Protein AF-A0A3B7QBZ0-F1 (afdb_monomer_lite)

Sequence (118 aa):
MKKLTKSIAIILGLGLISITATNAATAKKSHIPEICYLFKSQGLLGEWEEQILISKKKLAYKQAAAYMQKNHGMSEIYDIEELSDIECAVSVDTYDKESLDTFYYKEPKVKPKAKTKA

Radius of gyration: 27.67 Å; chains: 1; bounding box: 87×37×86 Å

pLDDT: mean 71.19, std 18.15, range [40.72, 93.25]

Foldseek 3Di:
DDDDDDDDDDPPPPPPPPPPPPPVVPPPPVDLQWKKKWWWAQDPVRDTAIAIETESDDDDPVRVVVCCCVPVVGDGTPDIDTDDSVRVVCCVVPCVPPDHHYHYDDDPDPDPDPPPDD

Secondary structure (DSSP, 8-state):
---------------------------------PEEEEEEEE-TTS-EEEEEEEESSPPPHHHHHHHHHHHH---EEEEEEE--HHHHHHHHHHHTTTT--EEEPPPP----------

Structure (mmCIF, N/CA/C/O backbone):
data_AF-A0A3B7QBZ0-F1
#
_entry.id   AF-A0A3B7QBZ0-F1
#
loop_
_atom_site.group_PDB
_atom_site.id
_atom_site.type_symbol
_atom_site.label_atom_id
_atom_site.label_alt_id
_atom_site.label_comp_id
_atom_site.label_asym_id
_atom_site.label_entity_id
_atom_site.label_seq_id
_atom_site.pdbx_PDB_ins_code
_atom_site.Cartn_x
_atom_site.Cartn_y
_atom_site.Cartn_z
_atom_site.occupancy
_atom_site.B_iso_or_equiv
_atom_site.auth_seq_id
_atom_site.auth_comp_id
_atom_site.auth_asym_id
_atom_site.auth_atom_id
_atom_site.pdbx_PDB_model_num
ATOM 1 N N . MET A 1 1 ? 61.511 -14.757 -56.567 1.00 40.72 1 MET A N 1
ATOM 2 C CA . MET A 1 1 ? 60.960 -13.388 -56.439 1.00 40.72 1 MET A CA 1
ATOM 3 C C . MET A 1 1 ? 59.732 -13.455 -55.537 1.00 40.72 1 MET A C 1
ATOM 5 O O . MET A 1 1 ? 58.877 -14.301 -55.763 1.00 40.72 1 MET A O 1
ATOM 9 N N . LYS A 1 2 ? 59.743 -12.697 -54.433 1.00 43.78 2 LYS A N 1
ATOM 10 C CA . LYS A 1 2 ? 58.799 -12.792 -53.303 1.00 43.78 2 LYS A CA 1
ATOM 11 C C . LYS A 1 2 ? 57.444 -12.155 -53.649 1.00 43.78 2 LYS A C 1
ATOM 13 O O . LYS A 1 2 ? 57.402 -11.082 -54.240 1.00 43.78 2 LYS A O 1
ATOM 18 N N . LYS A 1 3 ? 56.362 -12.837 -53.261 1.00 51.75 3 LYS A N 1
ATOM 19 C CA . LYS A 1 3 ? 54.961 -12.404 -53.383 1.00 51.75 3 LYS A CA 1
ATOM 20 C C . LYS A 1 3 ? 54.713 -11.161 -52.518 1.00 51.75 3 LYS A C 1
ATOM 22 O O . LYS A 1 3 ? 55.052 -11.174 -51.338 1.00 51.75 3 LYS A O 1
ATOM 27 N N . LEU A 1 4 ? 54.104 -10.125 -53.092 1.00 48.97 4 LEU A N 1
ATOM 28 C CA . LEU A 1 4 ? 53.630 -8.939 -52.375 1.00 48.97 4 LEU A CA 1
ATOM 29 C C . LEU A 1 4 ? 52.115 -9.051 -52.187 1.00 48.97 4 LEU A C 1
ATOM 31 O O . LEU A 1 4 ? 51.333 -8.849 -53.115 1.00 48.97 4 LEU A O 1
ATOM 35 N N . THR A 1 5 ? 51.718 -9.425 -50.976 1.00 55.25 5 THR A N 1
ATOM 36 C CA . THR A 1 5 ? 50.332 -9.451 -50.514 1.00 55.25 5 THR A CA 1
ATOM 37 C C . THR A 1 5 ? 49.872 -8.008 -50.292 1.00 55.25 5 THR A C 1
ATOM 39 O O . THR A 1 5 ? 50.509 -7.264 -49.549 1.00 55.25 5 THR A O 1
ATOM 42 N N . LYS A 1 6 ? 48.789 -7.586 -50.953 1.00 51.25 6 LYS A N 1
ATOM 43 C CA . LYS A 1 6 ? 48.173 -6.269 -50.738 1.00 51.25 6 LYS A CA 1
ATOM 44 C C . LYS A 1 6 ? 47.431 -6.275 -49.398 1.00 51.25 6 LYS A C 1
ATOM 46 O O . LYS A 1 6 ? 46.401 -6.930 -49.278 1.00 51.25 6 LYS A O 1
ATOM 51 N N . SER A 1 7 ? 47.949 -5.553 -48.408 1.00 53.75 7 SER A N 1
ATOM 52 C CA . SER A 1 7 ? 47.247 -5.293 -47.147 1.00 53.75 7 SER A CA 1
ATOM 53 C C . SER A 1 7 ? 46.166 -4.235 -47.366 1.00 53.75 7 SER A C 1
ATOM 55 O O . SER A 1 7 ? 46.468 -3.093 -47.707 1.00 53.75 7 SER A O 1
ATOM 57 N N . ILE A 1 8 ? 44.905 -4.622 -47.188 1.00 60.00 8 ILE A N 1
ATOM 58 C CA . ILE A 1 8 ? 43.752 -3.720 -47.183 1.00 60.00 8 ILE A CA 1
ATOM 59 C C . ILE A 1 8 ? 43.639 -3.146 -45.768 1.00 60.00 8 ILE A C 1
ATOM 61 O O . ILE A 1 8 ? 43.334 -3.870 -44.824 1.00 60.00 8 ILE A O 1
ATOM 65 N N . ALA A 1 9 ? 43.920 -1.853 -45.617 1.00 55.69 9 ALA A N 1
ATOM 66 C CA . ALA A 1 9 ? 43.686 -1.126 -44.377 1.00 55.69 9 ALA A CA 1
ATOM 67 C C . ALA A 1 9 ? 42.205 -0.726 -44.306 1.00 55.69 9 ALA A C 1
ATOM 69 O O . ALA A 1 9 ? 41.751 0.128 -45.065 1.00 55.69 9 ALA A O 1
ATOM 70 N N . ILE A 1 10 ? 41.445 -1.358 -43.410 1.00 58.38 10 ILE A N 1
ATOM 71 C CA . ILE A 1 10 ? 40.079 -0.944 -43.077 1.00 58.38 10 ILE A CA 1
ATOM 72 C C . ILE A 1 10 ? 40.203 0.150 -42.018 1.00 58.38 10 ILE A C 1
ATOM 74 O O . ILE A 1 10 ? 40.493 -0.123 -40.854 1.00 58.38 10 ILE A O 1
ATOM 78 N N . ILE A 1 11 ? 40.028 1.401 -42.437 1.00 61.28 11 ILE A N 1
ATOM 79 C CA . ILE A 1 11 ? 39.933 2.542 -41.528 1.00 61.28 11 ILE A CA 1
ATOM 80 C C . ILE A 1 11 ? 38.543 2.476 -40.888 1.00 61.28 11 ILE A C 1
ATOM 82 O O . ILE A 1 11 ? 37.550 2.894 -41.480 1.00 61.28 11 ILE A O 1
ATOM 86 N N . LEU A 1 12 ? 38.470 1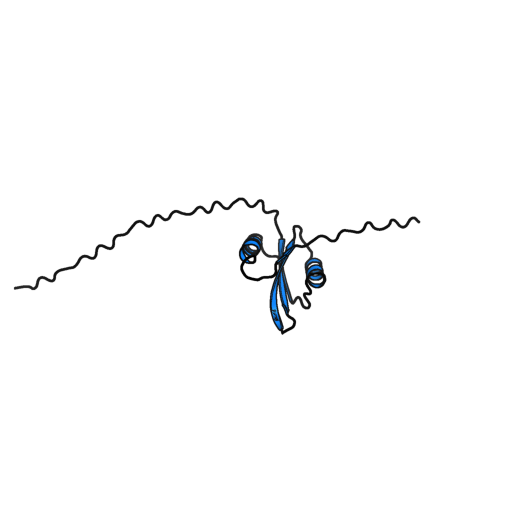.909 -39.683 1.00 53.53 12 LEU A N 1
ATOM 87 C CA . LEU A 1 12 ? 37.331 2.077 -38.785 1.00 53.53 12 LEU A CA 1
ATOM 88 C C . LEU A 1 12 ? 37.295 3.548 -38.370 1.00 53.53 12 LEU A C 1
ATOM 90 O O . LEU A 1 12 ? 38.031 3.979 -37.484 1.00 53.53 12 LEU A O 1
ATOM 94 N N . GLY A 1 13 ? 36.468 4.333 -39.058 1.00 47.66 13 GLY A N 1
ATOM 95 C CA . GLY A 1 13 ? 36.136 5.680 -38.629 1.00 47.66 13 GLY A CA 1
ATOM 96 C C . GLY A 1 13 ? 35.468 5.612 -37.261 1.00 47.66 13 GLY A C 1
ATOM 97 O O . GLY A 1 13 ? 34.294 5.263 -37.163 1.00 47.66 13 GLY A O 1
ATOM 98 N N . LEU A 1 14 ? 36.211 5.953 -36.205 1.00 52.75 14 LEU A N 1
ATOM 99 C CA . LEU A 1 14 ? 35.619 6.379 -34.943 1.00 52.75 14 LEU A CA 1
ATOM 100 C C . LEU A 1 14 ? 34.919 7.715 -35.202 1.00 52.75 14 LEU A C 1
ATOM 102 O O . LEU A 1 14 ? 35.487 8.788 -35.006 1.00 52.75 14 LEU A O 1
ATOM 106 N N . GLY A 1 15 ? 33.679 7.648 -35.683 1.00 46.16 15 GLY A N 1
ATOM 107 C CA . GLY A 1 15 ? 32.754 8.753 -35.514 1.00 46.16 15 GLY A CA 1
ATOM 108 C C . GLY A 1 15 ? 32.613 8.974 -34.016 1.00 46.16 15 GLY A C 1
ATOM 109 O O . GLY A 1 15 ? 32.155 8.077 -33.309 1.00 46.16 15 GLY A O 1
ATOM 110 N N . LEU A 1 16 ? 33.059 10.133 -33.526 1.00 55.50 16 LEU A N 1
ATOM 111 C CA . LEU A 1 16 ? 32.705 10.600 -32.195 1.00 55.50 16 LEU A CA 1
ATOM 112 C C . LEU A 1 16 ? 31.179 10.671 -32.145 1.00 55.50 16 LEU A C 1
ATOM 114 O O . LEU A 1 16 ? 30.575 11.644 -32.592 1.00 55.50 16 LEU A O 1
ATOM 118 N N . ILE A 1 17 ? 30.553 9.620 -31.626 1.00 55.38 17 ILE A N 1
ATOM 119 C CA . ILE A 1 17 ? 29.181 9.706 -31.161 1.00 55.38 17 ILE A CA 1
ATOM 120 C C . ILE A 1 17 ? 29.287 10.606 -29.946 1.00 55.38 17 ILE A C 1
ATOM 122 O O . ILE A 1 17 ? 29.786 10.202 -28.896 1.00 55.38 17 ILE A O 1
ATOM 126 N N . SER A 1 18 ? 28.910 11.864 -30.145 1.00 45.50 18 SER A N 1
ATOM 127 C CA . SER A 1 18 ? 28.674 12.823 -29.087 1.00 45.50 18 SER A CA 1
ATOM 128 C C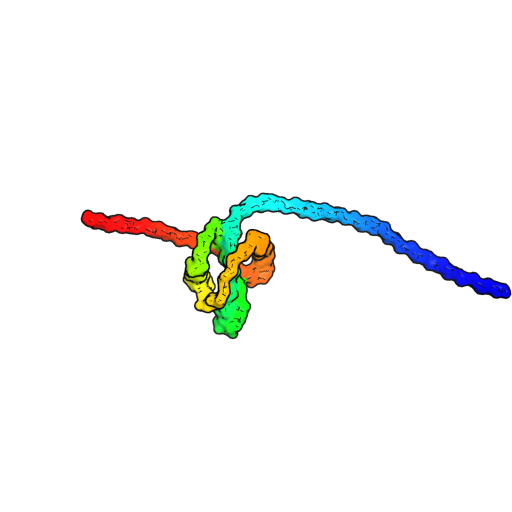 . SER A 1 18 ? 27.828 12.128 -28.031 1.00 45.50 18 SER A C 1
ATOM 130 O O . SER A 1 18 ? 26.628 11.937 -28.215 1.00 45.50 18 SER A O 1
ATOM 132 N N . ILE A 1 19 ? 28.459 11.728 -26.928 1.00 50.69 19 ILE A N 1
ATOM 133 C CA . ILE A 1 19 ? 27.752 11.382 -25.706 1.00 50.69 19 ILE A CA 1
ATOM 134 C C . ILE A 1 19 ? 27.264 12.730 -25.190 1.00 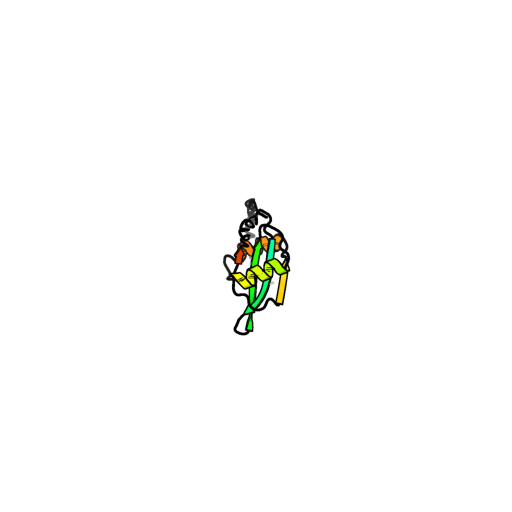50.69 19 ILE A C 1
ATOM 136 O O . ILE A 1 19 ? 27.863 13.348 -24.313 1.00 50.69 19 ILE A O 1
ATOM 140 N N . THR A 1 20 ? 26.210 13.259 -25.810 1.00 47.50 20 THR A N 1
ATOM 141 C CA . THR A 1 20 ? 25.363 14.222 -25.138 1.00 47.50 20 THR A CA 1
ATOM 142 C C . THR A 1 20 ? 24.827 13.445 -23.957 1.00 47.50 20 THR A C 1
ATOM 144 O O . THR A 1 20 ? 23.886 12.665 -24.089 1.00 47.50 20 THR A O 1
ATOM 147 N N . ALA A 1 21 ? 25.489 13.597 -22.814 1.00 44.88 21 ALA A N 1
ATOM 148 C CA . ALA A 1 21 ? 24.853 13.379 -21.543 1.00 44.88 21 ALA A CA 1
ATOM 149 C C . ALA A 1 21 ? 23.615 14.271 -21.587 1.00 44.88 21 ALA A C 1
ATOM 151 O O . ALA A 1 21 ? 23.689 15.484 -21.382 1.00 44.88 21 ALA A O 1
ATOM 152 N N . THR A 1 22 ? 22.476 13.689 -21.957 1.00 45.62 22 THR A N 1
ATOM 153 C CA . THR A 1 22 ? 21.186 14.188 -21.532 1.00 45.62 22 THR A CA 1
ATOM 154 C C . THR A 1 22 ? 21.281 14.172 -20.021 1.00 45.62 22 THR A C 1
ATOM 156 O O . THR A 1 22 ? 20.984 13.177 -19.367 1.00 45.62 22 THR A O 1
ATOM 159 N N . ASN A 1 23 ? 21.744 15.293 -19.469 1.00 45.38 23 ASN A N 1
ATOM 160 C CA . ASN A 1 23 ? 21.270 15.776 -18.197 1.00 45.38 23 ASN A CA 1
ATOM 161 C C . ASN A 1 23 ? 19.766 15.864 -18.418 1.00 45.38 23 ASN A C 1
ATOM 163 O O . ASN A 1 23 ? 19.258 16.880 -18.894 1.00 45.38 23 ASN A O 1
ATOM 167 N N . ALA A 1 24 ? 19.069 14.746 -18.202 1.00 50.19 24 ALA A N 1
ATOM 168 C CA . ALA A 1 24 ? 17.666 14.774 -17.899 1.00 50.19 24 ALA A CA 1
ATOM 169 C C . ALA A 1 24 ? 17.625 15.738 -16.728 1.00 50.19 24 ALA A C 1
ATOM 171 O O . ALA A 1 24 ? 18.077 15.415 -15.630 1.00 50.19 24 ALA A O 1
ATOM 172 N N . ALA A 1 25 ? 17.254 16.984 -17.023 1.00 44.78 25 ALA A N 1
ATOM 173 C CA . ALA A 1 25 ? 16.854 17.928 -16.021 1.00 44.78 25 ALA A CA 1
ATOM 174 C C . ALA A 1 25 ? 15.726 17.188 -15.324 1.00 44.78 25 ALA A C 1
ATOM 176 O O . ALA A 1 25 ? 14.616 17.102 -15.848 1.00 44.78 25 ALA A O 1
ATOM 177 N N . THR A 1 26 ? 16.068 16.525 -14.222 1.00 46.03 26 THR A N 1
ATOM 178 C CA . THR A 1 26 ? 15.124 15.968 -13.285 1.00 46.03 26 THR A CA 1
ATOM 179 C C . THR A 1 26 ? 14.343 17.186 -12.871 1.00 46.03 26 THR A C 1
ATOM 181 O O . THR A 1 26 ? 14.802 18.022 -12.089 1.00 46.03 26 THR A O 1
ATOM 184 N N . ALA A 1 27 ? 13.203 17.369 -13.541 1.00 42.50 27 ALA A N 1
ATOM 185 C CA . ALA A 1 27 ? 12.209 18.323 -13.139 1.00 42.50 27 ALA A CA 1
ATOM 186 C C . ALA A 1 27 ? 12.088 18.089 -11.643 1.00 42.50 27 ALA A C 1
ATOM 188 O O . ALA A 1 27 ? 11.844 16.957 -11.219 1.00 42.50 27 ALA A O 1
ATOM 189 N N . LYS A 1 28 ? 12.387 19.119 -10.846 1.00 41.81 28 LYS A N 1
ATOM 190 C CA . LYS A 1 28 ? 12.110 19.102 -9.417 1.00 41.81 28 LYS A CA 1
ATOM 191 C C . LYS A 1 28 ? 10.596 18.967 -9.304 1.00 41.81 28 LYS A C 1
ATOM 193 O O . LYS A 1 28 ? 9.887 19.961 -9.170 1.00 41.81 28 LYS A O 1
ATOM 198 N N . LYS A 1 29 ? 10.091 17.739 -9.442 1.00 43.94 29 LYS A N 1
ATOM 199 C CA . LYS A 1 29 ? 8.747 17.356 -9.060 1.00 43.94 29 LYS A CA 1
ATOM 200 C C . LYS A 1 29 ? 8.780 17.670 -7.578 1.00 43.94 29 LYS A C 1
ATOM 202 O O . LYS A 1 29 ? 9.582 17.105 -6.838 1.00 43.94 29 LYS A O 1
ATOM 207 N N . SER A 1 30 ? 8.043 18.706 -7.195 1.00 40.88 30 SER A N 1
ATOM 208 C CA . SER A 1 30 ? 7.775 19.066 -5.809 1.00 40.88 30 SER A CA 1
ATOM 209 C C . SER A 1 30 ? 7.023 17.889 -5.189 1.00 40.88 30 SER A C 1
ATOM 211 O O . SER A 1 30 ? 5.809 17.945 -5.001 1.00 40.88 30 SER A O 1
ATOM 213 N N . HIS A 1 31 ? 7.715 16.774 -4.986 1.00 49.59 31 HIS A N 1
ATOM 214 C CA . HIS A 1 31 ? 7.133 15.559 -4.478 1.00 49.59 31 HIS A CA 1
ATOM 215 C C . HIS A 1 31 ? 6.986 15.807 -2.989 1.00 49.59 31 HIS A C 1
ATOM 217 O O . HIS A 1 31 ? 7.949 15.795 -2.225 1.00 49.59 31 HIS A O 1
ATOM 223 N N . ILE A 1 32 ? 5.759 16.116 -2.582 1.00 52.53 32 ILE A N 1
ATOM 224 C CA . ILE A 1 32 ? 5.330 15.802 -1.223 1.00 52.53 32 ILE A CA 1
ATOM 225 C C . ILE A 1 32 ? 5.766 14.342 -1.014 1.00 52.53 32 ILE A C 1
ATOM 227 O O . ILE A 1 32 ? 5.502 13.554 -1.924 1.00 52.53 32 ILE A O 1
ATOM 231 N N . PRO A 1 33 ? 6.482 13.985 0.068 1.00 61.78 33 PRO A N 1
ATOM 232 C CA . PRO A 1 33 ? 6.916 12.610 0.274 1.00 61.78 33 PRO A CA 1
ATOM 233 C C . PRO A 1 33 ? 5.657 11.749 0.344 1.00 61.78 33 PRO A C 1
ATOM 235 O O . PRO A 1 33 ? 4.884 11.810 1.303 1.00 61.78 33 PRO A O 1
ATOM 238 N N . GLU A 1 34 ? 5.382 11.060 -0.754 1.00 77.94 34 GLU A N 1
ATOM 239 C CA . GLU A 1 34 ? 4.308 10.098 -0.838 1.00 77.94 34 GLU A CA 1
ATOM 240 C C . GLU A 1 34 ? 4.881 8.794 -0.302 1.00 77.94 34 GLU A C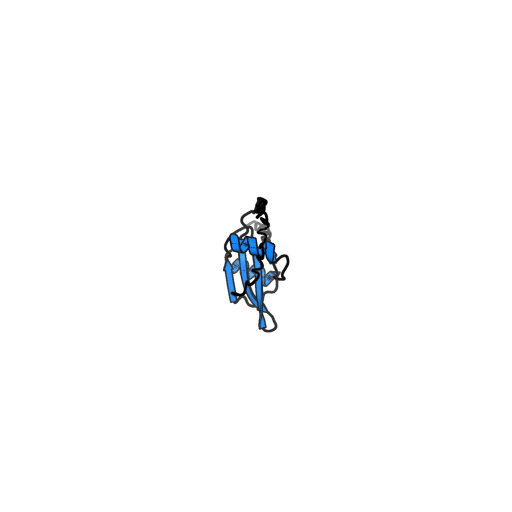 1
ATOM 242 O O . GLU A 1 34 ? 5.996 8.411 -0.639 1.00 77.94 34 GLU A O 1
ATOM 247 N N . ILE A 1 35 ? 4.144 8.157 0.595 1.00 87.62 35 ILE A N 1
ATOM 248 C CA . ILE A 1 35 ? 4.506 6.869 1.167 1.00 87.62 35 ILE A CA 1
ATOM 249 C C . ILE A 1 35 ? 3.722 5.828 0.385 1.00 87.62 35 ILE A C 1
ATOM 251 O O . ILE A 1 35 ? 2.487 5.879 0.364 1.00 87.62 35 ILE A O 1
ATOM 255 N N . CYS A 1 36 ? 4.438 4.910 -0.255 1.00 91.00 36 CYS A N 1
ATOM 256 C CA . CYS A 1 36 ? 3.849 3.811 -1.001 1.00 91.00 36 CYS A CA 1
ATOM 257 C C . CYS A 1 36 ? 3.850 2.537 -0.156 1.00 91.00 36 CYS A C 1
ATOM 259 O O . CYS A 1 36 ? 4.859 2.180 0.450 1.00 91.00 36 CYS A O 1
ATOM 261 N N . TYR A 1 37 ? 2.724 1.835 -0.164 1.00 92.50 3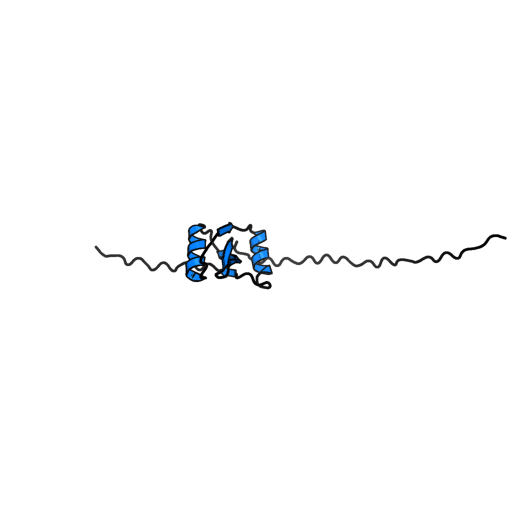7 TYR A N 1
ATOM 262 C CA . TYR A 1 37 ? 2.587 0.496 0.393 1.00 92.50 37 TYR A CA 1
ATOM 263 C C . TYR A 1 37 ? 2.313 -0.478 -0.748 1.00 92.50 37 TYR A C 1
ATOM 265 O O . TYR A 1 37 ? 1.298 -0.328 -1.431 1.00 92.50 37 TYR A O 1
ATOM 273 N N . LEU A 1 38 ? 3.198 -1.448 -0.951 1.00 92.12 38 LEU A N 1
ATOM 274 C CA . LEU A 1 38 ? 3.008 -2.550 -1.886 1.00 92.12 38 LEU A CA 1
ATOM 275 C C . LEU A 1 38 ? 2.252 -3.673 -1.179 1.00 92.12 38 LEU A C 1
ATOM 277 O O . LEU A 1 38 ? 2.659 -4.136 -0.114 1.00 92.12 38 LEU A O 1
ATOM 281 N N . PHE A 1 39 ? 1.150 -4.103 -1.776 1.00 91.81 39 PHE A N 1
ATOM 282 C CA . PHE A 1 39 ? 0.335 -5.215 -1.315 1.00 91.81 39 PHE A CA 1
ATOM 283 C C . PHE A 1 39 ? 0.534 -6.395 -2.243 1.00 91.81 39 PHE A C 1
ATOM 285 O O . PHE A 1 39 ? 0.388 -6.242 -3.454 1.00 91.81 39 PHE A O 1
ATOM 292 N N . LYS A 1 40 ? 0.802 -7.566 -1.664 1.00 90.25 40 LYS A N 1
ATOM 293 C CA . LYS A 1 40 ? 0.748 -8.844 -2.377 1.00 90.25 40 LYS A CA 1
ATOM 294 C C . LYS A 1 40 ? -0.503 -9.581 -1.939 1.00 90.25 40 LYS A C 1
ATOM 296 O O . LYS A 1 40 ? -0.660 -9.904 -0.754 1.00 90.25 40 LYS A O 1
ATOM 301 N N . SER A 1 41 ? -1.392 -9.826 -2.886 1.00 86.81 41 SER A N 1
ATOM 302 C CA . SER A 1 41 ? -2.653 -10.522 -2.658 1.00 86.81 41 SER A CA 1
ATOM 303 C C . SER A 1 41 ? -2.844 -11.667 -3.634 1.00 86.81 41 SER A C 1
ATOM 305 O O . SER A 1 41 ? -2.224 -11.704 -4.695 1.00 86.81 41 SER A O 1
ATOM 307 N N . GLN A 1 42 ? -3.719 -12.596 -3.263 1.00 83.50 42 GLN A N 1
ATOM 308 C CA . GLN A 1 42 ? -4.205 -13.609 -4.186 1.00 83.50 42 GLN A CA 1
ATOM 309 C C . GLN A 1 42 ? -5.569 -13.173 -4.732 1.00 83.50 42 GLN A C 1
ATOM 311 O O . GLN A 1 42 ? -6.486 -12.861 -3.964 1.00 83.50 42 GLN A O 1
ATOM 316 N N . GLY A 1 43 ? -5.669 -13.106 -6.057 1.00 76.00 43 GLY A N 1
ATOM 317 C CA . GLY A 1 43 ? -6.903 -12.855 -6.785 1.00 76.00 43 GLY A CA 1
ATOM 318 C C . GLY A 1 43 ? -7.893 -14.008 -6.629 1.00 76.00 43 GLY A C 1
ATOM 319 O O . GLY A 1 43 ? -7.589 -15.073 -6.082 1.00 76.00 43 GLY A O 1
ATOM 320 N N . LEU A 1 44 ? -9.119 -13.800 -7.109 1.00 75.19 44 LEU A N 1
ATOM 321 C CA . LEU A 1 44 ? -10.220 -14.752 -6.924 1.00 75.19 44 LEU A CA 1
ATOM 322 C C . LEU A 1 44 ? -9.950 -16.117 -7.587 1.00 75.19 44 LEU A C 1
ATOM 324 O O . LEU A 1 44 ? -10.500 -17.129 -7.152 1.00 75.19 44 LEU A O 1
ATOM 328 N N . LEU A 1 45 ? -9.131 -16.154 -8.641 1.00 81.62 45 LEU A N 1
ATOM 329 C CA . LEU A 1 45 ? -8.786 -17.361 -9.395 1.00 81.62 45 LEU A CA 1
ATOM 330 C C . LEU A 1 45 ? -7.433 -17.955 -8.967 1.00 81.62 45 LEU A C 1
ATOM 332 O O . LEU A 1 45 ? -6.972 -18.925 -9.574 1.00 81.62 45 LEU A O 1
ATOM 336 N N . GLY A 1 46 ? -6.821 -17.430 -7.903 1.00 78.88 46 GLY A N 1
ATOM 337 C CA . GLY A 1 46 ? -5.548 -17.906 -7.370 1.00 78.88 46 GLY A CA 1
ATOM 338 C C . GLY A 1 46 ? -4.311 -17.221 -7.959 1.00 78.88 46 GLY A C 1
ATOM 339 O O . GLY A 1 46 ? -3.191 -17.610 -7.618 1.00 78.88 46 GLY A O 1
ATOM 340 N N . GLU A 1 47 ? -4.486 -16.233 -8.832 1.00 83.56 47 GLU A N 1
ATOM 341 C CA . GLU A 1 47 ? -3.427 -15.405 -9.402 1.00 83.56 47 GLU A CA 1
ATOM 342 C C . GLU A 1 47 ? -2.777 -14.507 -8.342 1.00 83.56 47 GLU A C 1
ATOM 344 O O . GLU A 1 47 ? -3.434 -14.049 -7.412 1.00 83.56 47 GLU A O 1
ATOM 349 N N . TRP A 1 48 ? -1.472 -14.265 -8.466 1.00 85.44 48 TRP A N 1
ATOM 350 C CA . TRP A 1 48 ? -0.791 -13.294 -7.613 1.00 85.44 48 TRP A CA 1
ATOM 351 C C . TRP A 1 48 ? -0.970 -11.894 -8.186 1.00 85.44 48 TRP A C 1
ATOM 353 O O . TRP A 1 48 ? -0.661 -11.661 -9.354 1.00 85.44 48 TRP A O 1
ATOM 363 N N . GLU A 1 49 ? -1.432 -10.977 -7.346 1.00 85.00 49 GLU A N 1
ATOM 364 C CA . GLU A 1 49 ? -1.620 -9.573 -7.685 1.00 85.00 49 GLU A CA 1
ATOM 365 C C . GLU A 1 49 ? -0.758 -8.687 -6.794 1.00 85.00 49 GLU A C 1
ATOM 367 O O . GLU A 1 49 ? -0.669 -8.882 -5.576 1.00 85.00 49 GLU A O 1
ATOM 372 N N . GLU A 1 50 ? -0.155 -7.684 -7.423 1.00 87.50 50 GLU A N 1
ATOM 373 C CA . GLU A 1 50 ? 0.568 -6.619 -6.750 1.00 87.50 50 GLU A CA 1
ATOM 374 C C . GLU A 1 50 ? -0.202 -5.313 -6.929 1.00 87.50 50 GLU A C 1
ATOM 376 O O . GLU A 1 50 ? -0.577 -4.937 -8.037 1.00 87.50 50 GLU A O 1
ATOM 381 N N . GLN A 1 51 ? -0.480 -4.623 -5.829 1.00 88.19 51 GLN A N 1
ATOM 382 C CA . GLN A 1 51 ? -1.224 -3.364 -5.855 1.00 88.19 51 GLN A CA 1
ATOM 383 C C . GLN A 1 51 ? -0.548 -2.346 -4.950 1.00 88.19 51 GLN A C 1
ATOM 385 O O . GLN A 1 51 ? 0.013 -2.699 -3.911 1.00 88.19 51 GLN A O 1
ATOM 390 N N . ILE A 1 52 ? -0.609 -1.069 -5.319 1.00 90.31 52 ILE A N 1
ATOM 391 C CA . ILE A 1 52 ? 0.096 -0.012 -4.590 1.00 90.31 52 ILE A CA 1
ATOM 392 C C . ILE A 1 52 ? -0.904 0.963 -3.985 1.00 90.31 52 ILE A C 1
ATOM 394 O O . ILE A 1 52 ? -1.757 1.513 -4.679 1.00 90.31 52 ILE A O 1
ATOM 398 N N . LEU A 1 53 ? -0.762 1.233 -2.687 1.00 91.75 53 LEU A N 1
ATOM 399 C CA . LEU A 1 53 ? -1.452 2.329 -2.012 1.00 91.75 53 LEU A CA 1
ATOM 400 C C . LEU A 1 53 ? -0.489 3.483 -1.753 1.00 91.75 53 LEU A C 1
ATOM 402 O O . LEU A 1 53 ? 0.474 3.346 -1.002 1.00 91.75 53 LEU A O 1
ATOM 406 N N . ILE A 1 54 ? -0.821 4.651 -2.282 1.00 90.69 54 ILE A N 1
ATOM 407 C CA . ILE A 1 54 ? -0.085 5.896 -2.094 1.00 90.69 54 ILE A CA 1
ATOM 408 C C . ILE A 1 54 ? -0.770 6.732 -1.015 1.00 90.69 54 ILE A C 1
ATOM 410 O O . ILE A 1 54 ? -1.970 7.013 -1.086 1.00 90.69 54 ILE A O 1
ATOM 414 N N . SER A 1 55 ? -0.014 7.184 -0.018 1.00 89.94 55 SER A N 1
ATOM 415 C CA . SER A 1 55 ? -0.510 8.039 1.060 1.00 89.94 55 SER A CA 1
ATOM 416 C C . SER A 1 55 ? 0.395 9.242 1.299 1.00 89.94 55 SER A C 1
ATOM 418 O O . SER A 1 55 ? 1.613 9.140 1.312 1.00 89.94 55 SER A O 1
ATOM 420 N N . LYS A 1 56 ? -0.206 10.397 1.601 1.00 87.44 56 LYS A N 1
ATOM 421 C CA . LYS A 1 56 ? 0.529 11.609 2.020 1.00 87.44 56 LYS A CA 1
ATOM 422 C C . LYS A 1 56 ? 0.971 11.582 3.487 1.00 87.44 56 LYS A C 1
ATOM 424 O O . LYS A 1 56 ? 1.590 12.528 3.964 1.00 87.44 56 LYS A O 1
ATOM 429 N N . LYS A 1 57 ? 0.583 10.546 4.233 1.00 87.44 57 LYS A N 1
ATOM 430 C CA . LYS A 1 57 ? 0.943 10.355 5.641 1.00 87.44 57 LYS A CA 1
ATOM 431 C C . LYS A 1 57 ? 1.200 8.891 5.947 1.00 87.44 57 LYS A C 1
ATOM 433 O O . LYS A 1 57 ? 0.604 8.014 5.323 1.00 87.44 57 LYS A O 1
ATOM 438 N N . LYS A 1 58 ? 2.009 8.636 6.972 1.00 89.56 58 LYS A N 1
ATOM 439 C CA . LYS A 1 58 ? 2.280 7.272 7.415 1.00 89.56 58 LYS A CA 1
ATOM 440 C C . LYS A 1 58 ? 1.007 6.642 7.974 1.00 89.56 58 LYS A C 1
ATOM 442 O O . LYS A 1 58 ? 0.354 7.205 8.856 1.00 89.56 58 LYS A O 1
ATOM 447 N N . LEU A 1 59 ? 0.646 5.490 7.428 1.00 90.06 59 LEU A N 1
ATOM 448 C CA . LEU A 1 59 ? -0.449 4.649 7.884 1.00 90.06 59 LEU A CA 1
ATOM 449 C C . LEU A 1 59 ? 0.133 3.481 8.677 1.00 90.06 59 LEU A C 1
ATOM 451 O O . LEU A 1 59 ? 1.207 2.972 8.367 1.00 90.06 59 LEU A O 1
ATOM 455 N N . ALA A 1 60 ? -0.594 3.016 9.689 1.00 93.12 60 ALA A N 1
ATOM 456 C CA . ALA A 1 60 ? -0.321 1.688 10.221 1.00 93.12 60 ALA A CA 1
ATOM 457 C C . ALA A 1 60 ? -0.701 0.643 9.159 1.00 93.12 60 ALA A C 1
ATOM 459 O O . ALA A 1 60 ? -1.731 0.801 8.502 1.00 93.12 60 ALA A O 1
ATOM 460 N N . TYR A 1 61 ? 0.041 -0.461 9.043 1.00 92.38 61 TYR A N 1
ATOM 461 C CA . TYR A 1 61 ? -0.263 -1.509 8.054 1.00 92.38 61 TYR A CA 1
ATOM 462 C C . TYR A 1 61 ? -1.700 -2.029 8.150 1.00 92.38 61 TYR A C 1
ATOM 464 O O . TYR A 1 61 ? -2.370 -2.182 7.137 1.00 92.38 61 TYR A O 1
ATOM 472 N N . LYS A 1 62 ? -2.243 -2.170 9.367 1.00 92.00 62 LYS A N 1
ATOM 473 C CA . LYS A 1 62 ? -3.657 -2.535 9.571 1.00 92.00 62 LYS A CA 1
ATOM 474 C C . LYS A 1 62 ? -4.638 -1.525 8.968 1.00 92.00 62 LYS A C 1
ATOM 476 O O . LYS A 1 62 ? -5.695 -1.910 8.487 1.00 92.00 62 LYS A O 1
ATOM 481 N N . GLN A 1 63 ? -4.308 -0.236 9.014 1.00 92.81 63 GLN A N 1
ATOM 482 C CA . GLN A 1 63 ? -5.139 0.821 8.440 1.00 92.81 63 GLN A CA 1
ATOM 483 C C . GLN A 1 63 ? -5.052 0.827 6.913 1.00 92.81 63 GLN A C 1
ATOM 485 O O . GLN A 1 63 ? -6.076 0.993 6.255 1.00 92.81 63 GLN A O 1
ATOM 490 N N . ALA A 1 64 ? -3.850 0.638 6.366 1.00 92.56 64 ALA A N 1
ATOM 491 C CA . ALA A 1 64 ? -3.628 0.533 4.930 1.00 92.56 64 ALA A CA 1
ATOM 492 C C . ALA A 1 64 ? -4.358 -0.697 4.352 1.00 92.56 64 ALA A C 1
ATOM 494 O O . ALA A 1 64 ? -5.146 -0.559 3.421 1.00 92.56 64 ALA A O 1
ATOM 495 N N . ALA A 1 65 ? -4.215 -1.858 4.998 1.00 92.19 65 ALA A N 1
ATOM 496 C CA . ALA A 1 65 ? -4.944 -3.081 4.671 1.00 92.19 65 ALA A CA 1
ATOM 497 C C . ALA A 1 65 ? -6.462 -2.883 4.717 1.00 92.19 65 ALA A C 1
ATOM 499 O O . ALA A 1 65 ? -7.145 -3.117 3.727 1.00 92.19 65 ALA A O 1
ATOM 500 N N . ALA A 1 66 ? -6.997 -2.377 5.833 1.00 92.19 66 ALA A N 1
ATOM 501 C CA . ALA A 1 66 ? -8.436 -2.166 5.975 1.00 92.19 66 ALA A CA 1
ATOM 502 C C . ALA A 1 66 ? -8.999 -1.210 4.911 1.00 92.19 66 ALA A C 1
ATOM 504 O O . ALA A 1 66 ? -10.145 -1.367 4.488 1.00 92.19 66 ALA A O 1
ATOM 505 N N . TYR A 1 67 ? -8.210 -0.221 4.478 1.00 92.56 67 TYR A N 1
ATOM 506 C CA . TYR A 1 67 ? -8.581 0.652 3.370 1.00 92.56 67 TYR A CA 1
ATOM 507 C C . TYR A 1 67 ? -8.667 -0.129 2.056 1.00 92.56 67 TYR A C 1
ATOM 509 O O . TYR A 1 67 ? -9.707 -0.085 1.404 1.00 92.56 67 TYR A O 1
ATOM 517 N N . MET A 1 68 ? -7.623 -0.884 1.705 1.00 90.62 68 MET A N 1
ATOM 518 C CA . MET A 1 68 ? -7.578 -1.685 0.476 1.00 90.62 68 MET A CA 1
ATOM 519 C C . MET A 1 68 ? -8.708 -2.716 0.410 1.00 90.62 68 MET A C 1
ATOM 521 O O . MET A 1 68 ? -9.451 -2.758 -0.568 1.00 90.62 68 MET A O 1
ATOM 525 N N . GLN A 1 69 ? -8.935 -3.465 1.488 1.00 90.38 69 GLN A N 1
ATOM 526 C CA . GLN A 1 69 ? -10.008 -4.462 1.552 1.00 90.38 69 GLN A CA 1
ATOM 527 C C . GLN A 1 69 ? -11.394 -3.825 1.378 1.00 90.38 69 GLN A C 1
ATOM 529 O O . GLN A 1 69 ? -12.232 -4.313 0.623 1.00 90.38 69 GLN A O 1
ATOM 534 N N . LYS A 1 70 ? -11.646 -2.697 2.055 1.00 90.38 70 LYS A N 1
ATOM 535 C CA . LYS A 1 70 ? -12.959 -2.038 2.042 1.00 90.38 70 LYS A CA 1
ATOM 536 C C . LYS A 1 70 ? -13.260 -1.318 0.729 1.00 90.38 70 LYS A C 1
ATOM 538 O O . LYS A 1 70 ? -14.418 -1.274 0.316 1.00 90.38 70 LYS A O 1
ATOM 543 N N . ASN A 1 71 ? -12.258 -0.676 0.140 1.00 88.81 71 ASN A N 1
ATOM 544 C CA . ASN A 1 71 ? -12.454 0.254 -0.969 1.00 88.81 71 ASN A CA 1
ATOM 545 C C . ASN A 1 71 ? -12.103 -0.346 -2.330 1.00 88.81 71 ASN A C 1
ATOM 547 O O . ASN A 1 71 ? -12.611 0.147 -3.335 1.00 88.81 71 ASN A O 1
ATOM 551 N N . HIS A 1 72 ? -11.266 -1.381 -2.352 1.00 85.94 72 HIS A N 1
ATOM 552 C CA . HIS A 1 72 ? -10.709 -1.959 -3.573 1.00 85.94 72 HIS A CA 1
ATOM 553 C C . HIS A 1 72 ? -10.936 -3.475 -3.672 1.00 85.94 72 HIS A C 1
ATOM 555 O O . HIS A 1 72 ? -10.482 -4.095 -4.620 1.00 85.94 72 HIS A O 1
ATOM 561 N N . GLY A 1 73 ? -11.692 -4.072 -2.740 1.00 81.31 73 GLY A N 1
ATOM 562 C CA . GLY A 1 73 ? -12.156 -5.459 -2.860 1.00 81.31 73 GLY A CA 1
ATOM 563 C C . GLY A 1 73 ? -11.071 -6.517 -2.657 1.00 81.31 73 GLY A C 1
ATOM 564 O O . GLY A 1 73 ? -11.298 -7.678 -2.974 1.00 81.31 73 GLY A O 1
ATOM 565 N N . MET A 1 74 ? -9.918 -6.131 -2.109 1.00 83.06 74 MET A N 1
ATOM 566 C CA . MET A 1 74 ? -8.815 -7.044 -1.829 1.00 83.06 74 MET A CA 1
ATOM 567 C C . MET A 1 74 ? -9.225 -8.040 -0.736 1.00 83.06 74 MET A C 1
ATOM 569 O O . MET A 1 74 ? -9.472 -7.647 0.404 1.00 83.06 74 MET A O 1
ATOM 573 N N . SER A 1 75 ? -9.349 -9.320 -1.075 1.00 72.81 75 SER A N 1
ATOM 574 C CA . SER A 1 75 ? -9.866 -10.353 -0.168 1.00 72.81 75 SER A CA 1
ATOM 575 C C . SER A 1 75 ? -8.794 -10.907 0.768 1.00 72.81 75 SER A C 1
ATOM 577 O O . SER A 1 75 ? -9.031 -11.001 1.973 1.00 72.81 75 SER A O 1
ATOM 579 N N . GLU A 1 76 ? -7.604 -11.214 0.247 1.00 81.62 76 GLU A N 1
ATOM 580 C CA . GLU A 1 76 ? -6.533 -11.864 1.009 1.00 81.62 76 GLU A CA 1
ATOM 581 C C . GLU A 1 76 ? -5.198 -11.147 0.811 1.00 81.62 76 GLU A C 1
ATOM 583 O O . GLU A 1 76 ? -4.569 -11.235 -0.239 1.00 81.62 76 GLU A O 1
ATOM 588 N N . ILE A 1 77 ? -4.776 -10.415 1.845 1.00 86.62 77 ILE A N 1
ATOM 589 C CA . ILE A 1 77 ? -3.478 -9.738 1.888 1.00 86.62 77 ILE A CA 1
ATOM 590 C C . ILE A 1 77 ? -2.478 -10.680 2.543 1.00 86.62 77 ILE A C 1
ATOM 592 O O . ILE A 1 77 ? -2.613 -10.987 3.730 1.00 86.62 77 ILE A O 1
ATOM 596 N N . TYR A 1 78 ? -1.472 -11.100 1.784 1.00 88.06 78 TYR A N 1
ATOM 597 C CA . TYR A 1 78 ? -0.404 -11.972 2.270 1.00 88.06 78 TYR A CA 1
ATOM 598 C C . TYR A 1 78 ? 0.779 -11.179 2.795 1.00 88.06 78 TYR A C 1
ATOM 600 O O . TYR A 1 78 ? 1.407 -11.590 3.769 1.00 88.06 78 TYR A O 1
ATOM 608 N N . ASP A 1 79 ? 1.065 -10.045 2.160 1.00 92.31 79 ASP A N 1
ATOM 609 C CA . ASP A 1 79 ? 2.196 -9.211 2.524 1.00 92.31 79 ASP A CA 1
ATOM 610 C C . ASP A 1 79 ? 1.916 -7.729 2.269 1.00 92.31 79 ASP A C 1
ATOM 612 O O . ASP A 1 79 ? 1.134 -7.366 1.381 1.00 92.31 79 ASP A O 1
ATOM 616 N N . ILE A 1 80 ? 2.545 -6.888 3.089 1.00 92.75 80 ILE A N 1
ATOM 617 C CA . ILE A 1 80 ? 2.492 -5.430 2.995 1.00 92.75 80 ILE A CA 1
ATOM 618 C C . ILE A 1 80 ? 3.897 -4.893 3.228 1.00 92.75 80 ILE A C 1
ATOM 620 O O . ILE A 1 80 ? 4.443 -5.017 4.326 1.00 92.75 80 ILE A O 1
ATOM 624 N N . GLU A 1 81 ? 4.429 -4.210 2.226 1.00 93.25 81 GLU A N 1
ATOM 625 C CA . GLU A 1 81 ? 5.758 -3.612 2.265 1.00 93.25 81 GLU A CA 1
ATOM 626 C C . GLU A 1 81 ? 5.658 -2.090 2.105 1.00 93.25 81 GLU A C 1
ATOM 628 O O . GLU A 1 81 ? 4.986 -1.593 1.205 1.00 93.25 81 GLU A O 1
ATOM 633 N N . GLU A 1 82 ? 6.297 -1.329 2.998 1.00 92.06 82 GLU A N 1
ATOM 634 C CA . GLU A 1 82 ? 6.491 0.113 2.804 1.00 92.06 82 GLU A CA 1
ATOM 635 C C . GLU A 1 82 ? 7.694 0.304 1.880 1.00 92.06 82 GLU A C 1
ATOM 637 O O . GLU A 1 82 ? 8.814 -0.045 2.250 1.00 92.06 82 GLU A O 1
ATOM 642 N N . LEU A 1 83 ? 7.457 0.841 0.684 1.00 89.69 83 LEU A N 1
ATOM 643 C CA . LEU A 1 83 ? 8.510 1.059 -0.303 1.00 89.69 83 LEU A CA 1
ATOM 644 C C . LEU A 1 83 ? 9.396 2.236 0.106 1.00 89.69 83 LEU A C 1
ATOM 646 O O . LEU A 1 83 ? 8.916 3.221 0.678 1.00 89.69 83 LEU A O 1
ATOM 650 N N . SER A 1 84 ? 10.679 2.171 -0.248 1.00 86.00 84 SER A N 1
ATOM 651 C CA . SER A 1 84 ? 11.571 3.323 -0.105 1.00 86.00 84 SER A CA 1
ATOM 652 C C . SER A 1 84 ? 11.129 4.491 -0.996 1.00 86.00 84 SER A C 1
ATOM 654 O O . SER A 1 84 ? 10.434 4.301 -1.992 1.00 86.00 84 SER A O 1
ATOM 656 N N . ASP A 1 85 ? 11.579 5.712 -0.691 1.00 81.12 85 ASP A N 1
ATOM 657 C CA . ASP A 1 85 ? 11.245 6.907 -1.484 1.00 81.12 85 ASP A CA 1
ATOM 658 C C . ASP A 1 85 ? 11.582 6.741 -2.978 1.00 81.12 85 ASP A C 1
ATOM 660 O O . ASP A 1 85 ? 10.846 7.209 -3.848 1.00 81.12 85 ASP A O 1
ATOM 664 N N . ILE A 1 86 ? 12.692 6.053 -3.279 1.00 78.88 86 ILE A N 1
ATOM 665 C CA . ILE A 1 86 ? 13.144 5.791 -4.652 1.00 78.88 86 ILE A CA 1
ATOM 666 C C . ILE A 1 86 ? 12.211 4.786 -5.328 1.00 78.88 86 ILE A C 1
ATOM 668 O O . ILE A 1 86 ? 11.747 5.037 -6.439 1.00 78.88 86 ILE A O 1
ATOM 672 N N . GLU A 1 87 ? 11.909 3.670 -4.664 1.00 81.75 87 GLU A N 1
ATOM 673 C CA . GLU A 1 87 ? 11.005 2.646 -5.196 1.00 81.75 87 GLU A CA 1
ATOM 674 C C . GLU A 1 87 ? 9.592 3.192 -5.375 1.00 81.75 87 GLU A C 1
ATOM 676 O O . GLU A 1 87 ? 8.974 2.931 -6.400 1.00 81.75 87 GLU A O 1
ATOM 681 N N . CYS A 1 88 ? 9.103 4.008 -4.441 1.00 82.19 88 CYS A N 1
ATOM 682 C CA . CYS A 1 88 ? 7.814 4.682 -4.540 1.00 82.19 88 CYS A CA 1
ATOM 683 C C . CYS A 1 88 ? 7.778 5.638 -5.741 1.00 82.19 88 CYS A C 1
ATOM 685 O O . CYS A 1 88 ? 6.863 5.552 -6.555 1.00 82.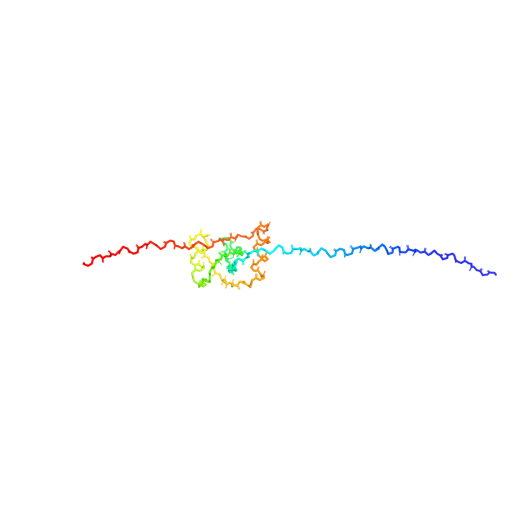19 88 CYS A O 1
ATOM 687 N N . ALA A 1 89 ? 8.796 6.486 -5.926 1.00 76.25 89 ALA A N 1
ATOM 688 C CA . ALA A 1 89 ? 8.853 7.414 -7.060 1.00 76.25 89 ALA A CA 1
ATOM 689 C C . ALA A 1 89 ? 8.894 6.689 -8.416 1.00 76.25 89 ALA A C 1
ATOM 691 O O . ALA A 1 89 ? 8.162 7.057 -9.337 1.00 76.25 89 ALA A O 1
ATOM 692 N N . VAL A 1 90 ? 9.709 5.634 -8.530 1.00 73.06 90 VAL A N 1
ATOM 693 C CA . VAL A 1 90 ? 9.772 4.800 -9.741 1.00 73.06 90 VAL A CA 1
ATOM 694 C C . VAL A 1 90 ? 8.440 4.099 -9.966 1.00 73.06 90 VAL A C 1
ATOM 696 O O . VAL A 1 90 ? 7.942 4.094 -11.086 1.00 73.06 90 VAL A O 1
ATOM 699 N N . SER A 1 91 ? 7.830 3.560 -8.915 1.00 68.88 91 SER A N 1
ATOM 700 C CA . SER A 1 91 ? 6.548 2.867 -8.997 1.00 68.88 91 SER A CA 1
ATOM 701 C C . SER A 1 91 ? 5.436 3.788 -9.500 1.00 68.88 91 SER A C 1
ATOM 703 O O . SER A 1 91 ? 4.714 3.435 -10.426 1.00 68.88 91 SER A O 1
ATOM 705 N N . VAL A 1 92 ? 5.342 5.006 -8.964 1.00 66.19 92 VAL A N 1
ATOM 706 C CA . VAL A 1 92 ? 4.351 6.002 -9.398 1.00 66.19 92 VAL A CA 1
ATOM 707 C C . VAL A 1 92 ? 4.528 6.373 -10.874 1.00 66.19 92 VAL A C 1
ATOM 709 O O . VAL A 1 92 ? 3.542 6.475 -11.596 1.00 66.19 92 VAL A O 1
ATOM 712 N N . ASP A 1 93 ? 5.766 6.558 -11.343 1.00 62.53 93 ASP A N 1
ATOM 713 C CA . ASP A 1 93 ? 6.033 6.980 -12.726 1.00 62.53 93 ASP A CA 1
ATOM 714 C C . ASP A 1 93 ? 6.010 5.812 -13.747 1.00 62.53 93 ASP A C 1
ATOM 716 O O . ASP A 1 93 ? 5.798 6.047 -14.943 1.00 62.53 93 ASP A O 1
ATOM 720 N N . THR A 1 94 ? 6.227 4.566 -13.304 1.00 55.50 94 THR A N 1
ATOM 721 C CA . THR A 1 94 ? 6.291 3.363 -14.165 1.00 55.50 94 THR A CA 1
ATOM 722 C C . THR A 1 94 ? 4.937 2.659 -14.260 1.00 55.50 94 THR A C 1
ATOM 724 O O . THR A 1 94 ? 4.516 2.269 -15.351 1.00 55.50 94 THR A O 1
ATOM 727 N N . TYR A 1 95 ? 4.201 2.547 -13.152 1.00 58.06 95 TYR A N 1
ATOM 728 C CA . TYR A 1 95 ? 2.961 1.766 -13.112 1.00 58.06 95 TYR A CA 1
ATOM 729 C C . TYR A 1 95 ? 1.734 2.490 -13.665 1.00 58.06 95 TYR A C 1
ATOM 731 O O . TYR A 1 95 ? 0.770 1.825 -14.032 1.00 58.06 95 TYR A O 1
ATOM 739 N N . ASP A 1 96 ? 1.812 3.806 -13.883 1.00 51.41 96 ASP A N 1
ATOM 740 C CA . ASP A 1 96 ? 0.826 4.555 -14.682 1.00 51.41 96 ASP A CA 1
ATOM 741 C C . ASP A 1 96 ? 0.817 4.102 -16.168 1.00 51.41 96 ASP A C 1
ATOM 743 O O . ASP A 1 96 ? -0.063 4.471 -16.944 1.00 51.41 96 ASP A O 1
ATOM 747 N N . LYS A 1 97 ? 1.802 3.286 -16.595 1.00 47.28 97 LYS A N 1
ATOM 748 C CA . LYS A 1 97 ? 1.936 2.769 -17.971 1.00 47.28 97 LYS A CA 1
ATOM 749 C C . LYS A 1 97 ? 1.850 1.244 -18.115 1.00 47.28 97 LYS A C 1
ATOM 751 O O . LYS A 1 97 ? 1.546 0.794 -19.216 1.00 47.28 97 LYS A O 1
ATOM 756 N N . GLU A 1 98 ? 2.092 0.461 -17.058 1.00 44.94 98 GLU A N 1
ATOM 757 C CA . GLU A 1 98 ? 2.249 -1.010 -17.144 1.00 44.94 98 GLU A CA 1
ATOM 758 C C . GLU A 1 98 ? 1.384 -1.836 -16.166 1.00 44.94 98 GLU A C 1
ATOM 760 O O . GLU A 1 98 ? 1.759 -2.933 -15.774 1.00 44.94 98 GLU A O 1
ATOM 765 N N . SER A 1 99 ? 0.157 -1.402 -15.859 1.00 51.62 99 SER A N 1
ATOM 766 C CA . SER A 1 99 ? -0.916 -2.283 -15.337 1.00 51.62 99 SER A CA 1
ATOM 767 C C . SER A 1 99 ? -0.853 -2.766 -13.876 1.00 51.62 99 SER A C 1
ATOM 769 O O . SER A 1 99 ? -1.575 -3.700 -13.539 1.00 51.62 99 SER A O 1
ATOM 771 N N . LEU A 1 100 ? -0.086 -2.128 -12.982 1.00 59.41 100 LEU A N 1
ATOM 772 C CA . LEU A 1 100 ? -0.350 -2.303 -11.544 1.00 59.41 100 LEU A CA 1
ATOM 773 C C . LEU A 1 100 ? -1.403 -1.297 -11.082 1.00 59.41 100 LEU A C 1
ATOM 775 O O . LEU A 1 100 ? -1.246 -0.083 -11.253 1.00 59.41 100 LEU A O 1
ATOM 779 N N . ASP A 1 101 ? -2.465 -1.804 -10.460 1.00 75.12 101 ASP A N 1
ATOM 780 C CA . ASP A 1 101 ? -3.522 -0.968 -9.910 1.00 75.12 101 ASP A CA 1
ATOM 781 C C . ASP A 1 101 ? -2.971 -0.103 -8.766 1.00 75.12 101 ASP A C 1
ATOM 783 O O . ASP A 1 101 ? -2.574 -0.575 -7.694 1.00 75.12 101 ASP A O 1
ATOM 787 N N . THR A 1 102 ? -2.925 1.202 -9.031 1.00 83.00 102 THR A N 1
ATOM 788 C CA . THR A 1 102 ? -2.399 2.211 -8.115 1.00 83.00 102 THR A CA 1
ATOM 789 C C . THR A 1 102 ? -3.548 2.994 -7.494 1.00 83.00 102 THR A C 1
ATOM 791 O O . THR A 1 102 ? -4.367 3.608 -8.183 1.00 83.00 102 THR A O 1
ATOM 794 N N . PHE A 1 103 ? -3.598 3.023 -6.165 1.00 87.62 103 PHE A N 1
ATOM 795 C CA . PHE A 1 103 ? -4.663 3.658 -5.401 1.00 87.62 103 PHE A CA 1
ATOM 796 C C . PHE A 1 103 ? -4.133 4.778 -4.518 1.00 87.62 103 PHE A C 1
ATOM 798 O O . PHE A 1 103 ? -3.071 4.682 -3.913 1.00 87.62 103 PHE A O 1
ATOM 805 N N . TYR A 1 104 ? -4.921 5.841 -4.377 1.00 88.50 104 TYR A N 1
ATOM 806 C CA . TYR A 1 104 ? -4.583 6.970 -3.515 1.00 88.50 104 TYR A CA 1
ATOM 807 C C . TYR A 1 104 ? -5.430 6.948 -2.250 1.00 88.50 104 TYR A C 1
ATOM 809 O O . TYR A 1 104 ? -6.660 7.064 -2.305 1.00 88.50 104 TYR A O 1
ATOM 817 N N . TYR A 1 105 ? -4.766 6.876 -1.100 1.00 89.44 105 TYR A N 1
ATOM 818 C CA . TYR A 1 105 ? -5.416 6.915 0.196 1.00 89.44 105 TYR A CA 1
ATOM 819 C C . TYR A 1 105 ? -6.151 8.243 0.397 1.00 89.44 105 TYR A C 1
ATOM 821 O O . TYR A 1 105 ? -5.563 9.329 0.430 1.00 89.44 105 TYR A O 1
ATOM 829 N N . LYS A 1 106 ? -7.466 8.147 0.594 1.00 87.44 106 LYS A N 1
ATOM 830 C CA . LYS A 1 106 ? -8.320 9.275 0.974 1.00 87.44 106 LYS A CA 1
ATOM 831 C C . LYS A 1 106 ? -8.653 9.169 2.448 1.00 87.44 106 LYS A C 1
ATOM 833 O O . LYS A 1 106 ? -9.307 8.216 2.871 1.00 87.44 106 LYS A O 1
ATOM 838 N N . GLU A 1 107 ? -8.246 10.177 3.217 1.00 82.50 107 GLU A N 1
ATOM 839 C CA . GLU A 1 107 ? -8.591 10.238 4.631 1.00 82.50 107 GLU A CA 1
ATOM 840 C C . GLU A 1 107 ? -10.110 10.141 4.838 1.00 82.50 107 GLU A C 1
ATOM 842 O O . GLU A 1 107 ? -10.874 10.888 4.213 1.00 82.50 107 GLU A O 1
ATOM 847 N N . PRO A 1 108 ? -10.569 9.249 5.735 1.00 76.38 108 PRO A N 1
ATOM 848 C CA . PRO A 1 108 ? -11.958 9.217 6.137 1.00 76.38 108 PRO A CA 1
ATOM 849 C C . PRO A 1 108 ? -12.347 10.579 6.704 1.00 76.38 108 PRO A C 1
ATOM 851 O O . PRO A 1 108 ? -11.743 11.060 7.663 1.00 76.38 108 PRO A O 1
ATOM 854 N N . LYS A 1 109 ? -13.391 11.192 6.141 1.00 75.25 109 LYS A N 1
ATOM 855 C CA . LYS A 1 109 ? -13.997 12.384 6.736 1.00 75.25 109 LYS A CA 1
ATOM 856 C C . LYS A 1 109 ? -14.512 11.996 8.120 1.00 75.25 109 LYS A C 1
ATOM 858 O O . LYS A 1 109 ? -15.488 11.250 8.227 1.00 75.25 109 LYS A O 1
ATOM 863 N N . VAL A 1 110 ? -13.856 12.473 9.177 1.00 69.25 110 VAL A N 1
ATOM 864 C CA . VAL A 1 110 ? -14.338 12.284 10.546 1.00 69.25 110 VAL A CA 1
ATOM 865 C C . VAL A 1 110 ? -15.678 13.003 10.638 1.00 69.25 110 VAL A C 1
ATOM 867 O O . VAL A 1 110 ? -15.734 14.231 10.605 1.00 69.25 110 VAL A O 1
ATOM 870 N N . LYS A 1 111 ? -16.781 12.248 10.708 1.00 59.09 111 LYS A N 1
ATOM 871 C CA . LYS A 1 111 ? -18.069 12.844 11.064 1.00 59.09 111 LYS A CA 1
ATOM 872 C C . LYS A 1 111 ? -17.898 13.415 12.474 1.00 59.09 111 LYS A C 1
ATOM 874 O O . LYS A 1 111 ? -17.459 12.662 13.349 1.00 59.09 111 LYS A O 1
ATOM 879 N N . PRO A 1 112 ? -18.190 14.706 12.709 1.00 53.28 112 PRO A N 1
ATOM 880 C CA . PRO A 1 112 ? -18.124 15.267 14.048 1.00 53.28 112 PRO A CA 1
ATOM 881 C C . PRO A 1 112 ? -18.934 14.363 14.973 1.00 53.28 112 PRO A C 1
ATOM 883 O O . PRO A 1 112 ? -20.097 14.079 14.677 1.00 53.28 112 PRO A O 1
ATOM 886 N N . LYS A 1 113 ? -18.319 13.861 16.052 1.00 56.28 113 LYS A N 1
ATOM 887 C CA . LYS A 1 113 ? -19.072 13.156 17.090 1.00 56.28 113 LYS A CA 1
ATOM 888 C C . LYS A 1 113 ? -20.173 14.114 17.526 1.00 56.28 113 LYS A C 1
ATOM 890 O O . LYS A 1 113 ? -19.865 15.207 18.006 1.00 56.28 113 LYS A O 1
ATOM 895 N N . ALA A 1 114 ? -21.431 13.736 17.292 1.00 52.88 114 ALA A N 1
ATOM 896 C CA . ALA A 1 114 ? -22.560 14.463 17.837 1.00 52.88 114 ALA A CA 1
ATOM 897 C C . ALA A 1 114 ? -22.287 14.589 19.335 1.00 52.88 114 ALA A C 1
ATOM 899 O O . ALA A 1 114 ? -22.115 13.582 20.022 1.00 52.88 114 ALA A O 1
ATOM 900 N N . LYS A 1 115 ? -22.114 15.824 19.809 1.00 52.41 115 LYS A N 1
ATOM 901 C CA . LYS A 1 115 ? -21.983 16.086 21.234 1.00 52.41 115 LYS A CA 1
ATOM 902 C C . LYS A 1 115 ? -23.304 15.643 21.846 1.00 52.41 115 LYS A C 1
ATOM 904 O O . LYS A 1 115 ? -24.299 16.352 21.715 1.00 52.41 115 LYS A O 1
ATOM 909 N N . THR A 1 116 ? -23.327 14.459 22.446 1.00 50.03 116 THR A N 1
ATOM 910 C CA . THR A 1 116 ? -24.410 14.051 23.329 1.00 50.03 116 THR A CA 1
ATOM 911 C C . THR A 1 116 ? -24.421 15.079 24.452 1.00 50.03 116 THR A C 1
ATOM 913 O O . THR A 1 116 ? -23.498 15.118 25.265 1.00 50.03 116 THR A O 1
ATOM 916 N N . LYS A 1 117 ? -25.389 16.001 24.421 1.00 47.19 117 LYS A N 1
ATOM 917 C CA . LYS A 1 117 ? -25.688 16.838 25.579 1.00 47.19 117 LYS A CA 1
ATOM 918 C C . LYS A 1 117 ? -26.176 15.885 26.669 1.00 47.19 117 LYS A C 1
ATOM 920 O O . LYS A 1 117 ? -27.144 15.164 26.434 1.00 47.19 117 LYS A O 1
ATOM 925 N N . ALA A 1 118 ? -25.434 15.838 27.772 1.00 52.34 118 ALA A N 1
ATOM 926 C CA . ALA A 1 118 ? -25.934 15.339 29.044 1.00 52.34 118 ALA A CA 1
ATOM 927 C C . ALA A 1 118 ? -26.978 16.316 29.599 1.00 52.34 118 ALA A C 1
ATOM 929 O O . ALA A 1 118 ? -26.869 17.524 29.267 1.00 52.34 118 ALA A O 1
#